Protein AF-I6U7B8-F1 (afdb_monomer)

Structure (mmCIF, N/CA/C/O backbone):
data_AF-I6U7B8-F1
#
_entry.id   AF-I6U7B8-F1
#
loop_
_atom_site.group_PDB
_atom_site.id
_atom_site.type_symbol
_atom_site.label_atom_id
_atom_site.label_alt_id
_atom_site.label_comp_id
_atom_site.label_asym_id
_atom_site.label_entity_id
_atom_site.label_seq_id
_atom_site.pdbx_PDB_ins_code
_atom_site.Cartn_x
_atom_site.Cartn_y
_atom_site.Cartn_z
_atom_site.occupancy
_atom_site.B_iso_or_equiv
_atom_site.auth_seq_id
_atom_site.auth_comp_id
_atom_site.auth_asym_id
_atom_site.auth_atom_id
_atom_site.pdbx_PDB_model_num
ATOM 1 N N . MET A 1 1 ? 18.071 -12.024 -21.252 1.00 60.22 1 MET A N 1
ATOM 2 C CA . MET A 1 1 ? 16.963 -11.437 -20.463 1.00 60.22 1 MET A CA 1
ATOM 3 C C . MET A 1 1 ? 16.836 -9.985 -20.889 1.00 60.22 1 MET A C 1
ATOM 5 O O . MET A 1 1 ? 17.844 -9.294 -20.839 1.00 60.22 1 MET A O 1
ATOM 9 N N . ASN A 1 2 ? 15.673 -9.537 -21.369 1.00 82.75 2 ASN A N 1
ATOM 10 C CA . ASN A 1 2 ? 15.527 -8.161 -21.858 1.00 82.75 2 ASN A CA 1
ATOM 11 C C . ASN A 1 2 ? 15.480 -7.194 -20.673 1.00 82.75 2 ASN A C 1
ATOM 13 O O . ASN A 1 2 ? 14.591 -7.304 -19.829 1.00 82.75 2 ASN A O 1
ATOM 17 N N . LEU A 1 3 ? 16.430 -6.257 -20.613 1.00 80.75 3 LEU A N 1
ATOM 18 C CA . LEU A 1 3 ? 16.526 -5.242 -19.557 1.00 80.75 3 LEU A CA 1
ATOM 19 C C . LEU A 1 3 ? 15.200 -4.477 -19.395 1.00 80.75 3 LEU A C 1
ATOM 21 O O . LEU A 1 3 ? 14.729 -4.252 -18.283 1.00 80.75 3 LEU A O 1
ATOM 25 N N . SER A 1 4 ? 14.531 -4.191 -20.512 1.00 83.62 4 SER A N 1
ATOM 26 C CA . SER A 1 4 ? 13.224 -3.531 -20.559 1.00 83.62 4 SER A CA 1
ATOM 27 C C . SER A 1 4 ? 12.123 -4.341 -19.854 1.00 83.62 4 SER A C 1
ATOM 29 O O . SER A 1 4 ? 11.250 -3.762 -19.213 1.00 83.62 4 SER A O 1
ATOM 31 N N . ALA A 1 5 ? 12.179 -5.679 -19.889 1.00 86.38 5 ALA A N 1
ATOM 32 C CA . ALA A 1 5 ? 11.222 -6.535 -19.181 1.00 86.38 5 ALA A CA 1
ATOM 33 C C . ALA A 1 5 ? 11.421 -6.494 -17.655 1.00 86.38 5 ALA A C 1
ATOM 35 O O . ALA A 1 5 ? 10.449 -6.585 -16.903 1.00 86.38 5 ALA A O 1
ATOM 36 N N . ILE A 1 6 ? 12.664 -6.30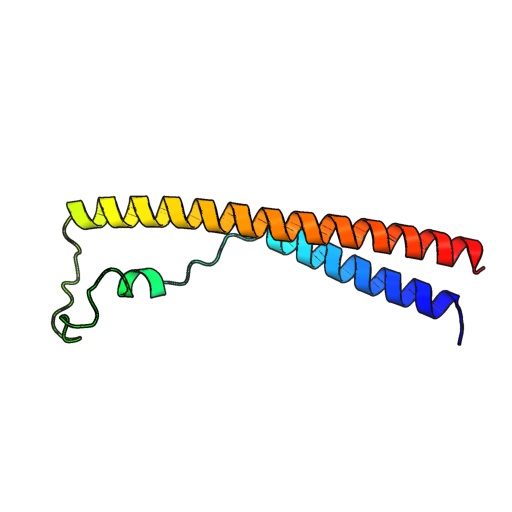8 -17.191 1.00 87.31 6 ILE A N 1
ATOM 37 C CA . ILE A 1 6 ? 12.982 -6.131 -15.767 1.00 87.31 6 ILE A CA 1
ATOM 38 C C . ILE A 1 6 ? 12.392 -4.808 -15.271 1.00 87.31 6 ILE A C 1
ATOM 40 O O . ILE A 1 6 ? 11.674 -4.797 -14.272 1.00 87.31 6 ILE A O 1
ATOM 44 N N . PHE A 1 7 ? 12.618 -3.706 -15.993 1.00 89.44 7 PHE A N 1
ATOM 45 C CA . PHE A 1 7 ? 12.082 -2.401 -15.602 1.00 89.44 7 PHE A CA 1
ATOM 46 C C . PHE A 1 7 ? 10.555 -2.315 -15.723 1.00 89.44 7 PHE A C 1
ATOM 48 O O . PHE A 1 7 ? 9.916 -1.728 -14.853 1.00 89.44 7 PHE A O 1
ATOM 55 N N . ALA A 1 8 ? 9.941 -2.959 -16.721 1.00 88.75 8 ALA A N 1
ATOM 56 C CA . ALA A 1 8 ? 8.482 -3.068 -16.806 1.00 88.75 8 ALA A CA 1
ATOM 57 C C . ALA A 1 8 ? 7.889 -3.854 -15.620 1.00 88.75 8 ALA A C 1
ATOM 59 O O . ALA A 1 8 ? 6.875 -3.455 -15.045 1.00 88.75 8 ALA A O 1
ATOM 60 N N . SER A 1 9 ? 8.550 -4.940 -15.203 1.00 90.31 9 SER A N 1
ATOM 61 C CA . SER A 1 9 ? 8.139 -5.731 -14.034 1.00 90.31 9 SER A CA 1
ATOM 62 C C . SER A 1 9 ? 8.293 -4.941 -12.728 1.00 90.31 9 SER A C 1
ATOM 64 O O . SER A 1 9 ? 7.405 -4.968 -11.874 1.00 90.31 9 SER A O 1
ATOM 66 N N . LEU A 1 10 ? 9.386 -4.182 -12.589 1.00 90.06 10 LEU A N 1
ATOM 67 C CA . LEU A 1 10 ? 9.621 -3.291 -11.451 1.00 90.06 10 LEU A CA 1
ATOM 68 C C . LEU A 1 10 ? 8.579 -2.164 -11.388 1.00 90.06 10 LEU A C 1
ATOM 70 O O . LEU A 1 10 ? 8.092 -1.839 -10.301 1.00 90.06 10 LEU A O 1
ATOM 74 N N . LEU A 1 11 ? 8.173 -1.623 -12.542 1.00 91.00 11 LEU A N 1
ATOM 75 C CA . LEU A 1 11 ? 7.111 -0.623 -12.639 1.00 91.00 11 LEU A CA 1
ATOM 76 C C . LEU A 1 11 ? 5.772 -1.198 -12.158 1.00 91.00 11 LEU A C 1
ATOM 78 O O . LEU A 1 11 ? 5.097 -0.576 -11.336 1.00 91.00 11 LEU A O 1
ATOM 82 N N . GLY A 1 12 ? 5.422 -2.409 -12.603 1.00 90.56 12 GLY A N 1
ATOM 83 C CA . GLY A 1 12 ? 4.213 -3.115 -12.172 1.00 90.56 12 GLY A CA 1
ATOM 84 C C . GLY A 1 12 ? 4.179 -3.382 -10.662 1.00 90.56 12 GLY A C 1
ATOM 85 O O . GLY A 1 12 ? 3.183 -3.084 -9.999 1.00 90.56 12 GLY A O 1
ATOM 86 N N . LEU A 1 13 ? 5.288 -3.864 -10.089 1.00 90.62 13 LEU A N 1
ATOM 87 C CA . LEU A 1 13 ? 5.423 -4.049 -8.638 1.00 90.62 13 LEU A CA 1
ATOM 88 C C . LEU A 1 13 ? 5.280 -2.723 -7.882 1.00 90.62 13 LEU A C 1
ATOM 90 O O . LEU A 1 13 ? 4.564 -2.648 -6.882 1.00 90.62 13 LEU A O 1
ATOM 94 N N . SER A 1 14 ? 5.910 -1.661 -8.381 1.00 89.44 14 SER A N 1
ATOM 95 C CA . SER A 1 14 ? 5.862 -0.344 -7.748 1.00 89.44 14 SER A CA 1
ATOM 96 C C . SER A 1 14 ? 4.450 0.247 -7.779 1.00 89.44 14 SER A C 1
ATOM 98 O O . SER A 1 14 ? 3.994 0.767 -6.762 1.00 89.44 14 SER A O 1
ATOM 100 N N . LEU A 1 15 ? 3.711 0.102 -8.882 1.00 90.88 15 LEU A N 1
ATOM 101 C CA . LEU A 1 15 ? 2.304 0.514 -8.995 1.00 90.88 15 LEU A CA 1
ATOM 102 C C . LEU A 1 15 ? 1.377 -0.289 -8.066 1.00 90.88 15 LEU A C 1
ATOM 104 O O . LEU A 1 15 ? 0.476 0.275 -7.440 1.00 90.88 15 LEU A O 1
ATOM 108 N N . SER A 1 16 ? 1.617 -1.593 -7.909 1.00 90.62 16 SER A N 1
ATOM 109 C CA . SER A 1 16 ? 0.884 -2.433 -6.950 1.00 90.62 16 SER A CA 1
ATOM 110 C C . SER A 1 16 ? 1.107 -1.975 -5.500 1.00 90.62 16 SER A C 1
ATOM 112 O O . SER A 1 16 ? 0.163 -1.832 -4.715 1.00 90.62 16 SER A O 1
ATOM 114 N N . LEU A 1 17 ? 2.350 -1.639 -5.145 1.00 86.81 17 LEU A N 1
ATOM 115 C CA . LEU A 1 17 ? 2.671 -1.066 -3.836 1.00 86.81 17 LEU A CA 1
ATOM 116 C C . LEU A 1 17 ? 2.054 0.326 -3.650 1.00 86.81 17 LEU A C 1
ATOM 118 O O . LEU A 1 17 ? 1.582 0.629 -2.552 1.00 86.81 17 LEU A O 1
ATOM 122 N N . PHE A 1 18 ? 2.004 1.145 -4.708 1.00 86.81 18 PHE A N 1
ATOM 123 C CA . PHE A 1 18 ? 1.362 2.462 -4.682 1.00 86.81 18 PHE A CA 1
ATOM 124 C C . PHE A 1 18 ? -0.121 2.338 -4.342 1.00 86.81 18 PHE A C 1
ATOM 126 O O . PHE A 1 18 ? -0.594 2.915 -3.367 1.00 86.81 18 PHE A O 1
ATOM 133 N N . THR A 1 19 ? -0.846 1.538 -5.126 1.00 87.56 19 THR A N 1
ATOM 134 C CA . THR A 1 19 ? -2.290 1.326 -4.970 1.00 87.56 19 THR A CA 1
ATOM 135 C C . THR A 1 19 ? -2.615 0.706 -3.615 1.00 87.56 19 THR A C 1
ATOM 137 O O . THR A 1 19 ? -3.535 1.163 -2.938 1.00 87.56 19 THR A O 1
ATOM 140 N N . THR A 1 20 ? -1.802 -0.245 -3.144 1.00 86.81 20 THR A N 1
ATOM 141 C CA . THR A 1 20 ? -1.918 -0.816 -1.794 1.00 86.81 20 THR A CA 1
ATOM 142 C C . THR A 1 20 ? -1.681 0.231 -0.702 1.00 86.81 20 THR A C 1
ATOM 144 O O . THR A 1 20 ? -2.414 0.274 0.289 1.00 86.81 20 THR A O 1
ATOM 147 N N . GLY A 1 21 ? -0.668 1.085 -0.866 1.00 82.06 21 GLY A N 1
ATOM 148 C CA . GLY A 1 21 ? -0.365 2.182 0.049 1.00 82.06 21 GLY A CA 1
ATOM 149 C C . GLY A 1 21 ? -1.510 3.192 0.127 1.00 82.06 21 GLY A C 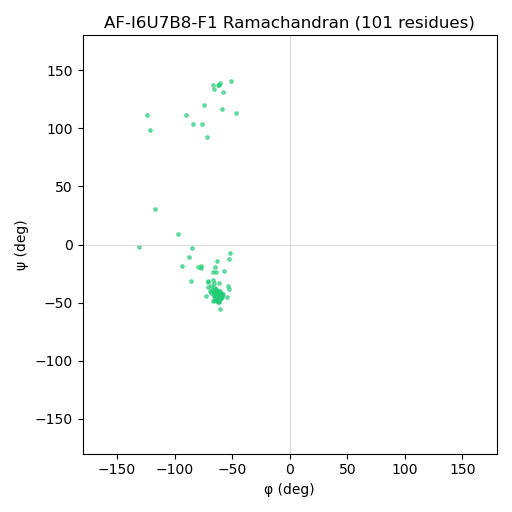1
ATOM 150 O O . GLY A 1 21 ? -1.988 3.486 1.221 1.00 82.06 21 GLY A O 1
ATOM 151 N N . VAL A 1 22 ? -2.016 3.648 -1.021 1.00 85.44 22 VAL A N 1
ATOM 152 C CA . VAL A 1 22 ? -3.164 4.566 -1.120 1.00 85.44 22 VAL A CA 1
ATOM 153 C C . VAL A 1 22 ? -4.413 3.939 -0.502 1.00 85.44 22 VAL A C 1
ATOM 155 O O . VAL A 1 22 ? -5.058 4.558 0.344 1.00 85.44 22 VAL A O 1
ATOM 158 N N . TYR A 1 23 ? -4.721 2.683 -0.830 1.00 84.81 23 TYR A N 1
ATOM 159 C CA . TYR A 1 23 ? -5.863 1.981 -0.250 1.00 84.81 23 TYR A CA 1
ATOM 160 C C . TYR A 1 23 ? -5.766 1.899 1.277 1.00 84.81 23 TYR A C 1
ATOM 162 O O . TYR A 1 23 ? -6.736 2.198 1.971 1.00 84.81 23 TYR A O 1
ATOM 170 N N . ARG A 1 24 ? -4.594 1.557 1.827 1.00 79.50 24 ARG A N 1
ATOM 171 C CA . ARG A 1 24 ? -4.369 1.522 3.283 1.00 79.50 24 ARG A CA 1
ATOM 172 C C . ARG A 1 24 ? -4.436 2.902 3.937 1.00 79.50 24 ARG A C 1
ATOM 174 O O . ARG A 1 24 ? -4.823 2.980 5.096 1.00 79.50 24 ARG A O 1
ATOM 181 N N . TYR A 1 25 ? -4.075 3.968 3.224 1.00 78.69 25 TYR A N 1
ATOM 182 C CA . TYR A 1 25 ? -4.144 5.337 3.736 1.00 78.69 25 TYR A CA 1
ATOM 183 C C . TYR A 1 25 ? -5.590 5.824 3.921 1.00 78.69 25 TYR A C 1
ATOM 185 O O . TYR A 1 25 ? -5.900 6.488 4.912 1.00 78.69 25 TYR A O 1
ATOM 193 N N . TYR A 1 26 ? -6.472 5.479 2.976 1.00 75.69 26 TYR A N 1
ATOM 194 C CA . TYR A 1 26 ? -7.882 5.889 2.984 1.00 75.69 26 TYR A CA 1
ATOM 195 C C . 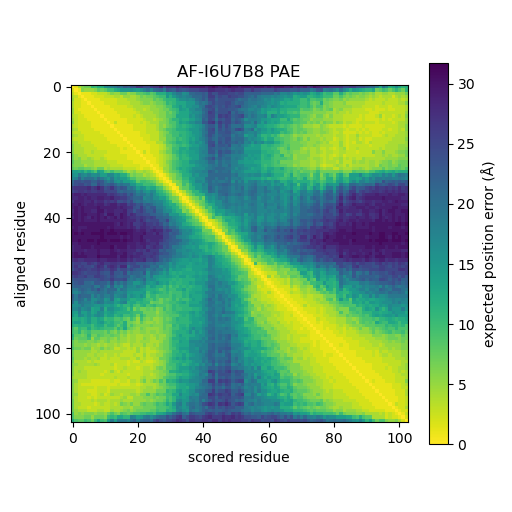TYR A 1 26 ? -8.827 4.874 3.639 1.00 75.69 26 TYR A C 1
ATOM 197 O O . TYR A 1 26 ? -9.941 5.234 4.026 1.00 75.69 26 TYR A O 1
ATOM 205 N N . SER A 1 27 ? -8.407 3.618 3.795 1.00 75.50 27 SER A N 1
ATOM 206 C CA . SER A 1 27 ? -9.214 2.596 4.460 1.00 75.50 27 SER A CA 1
ATOM 2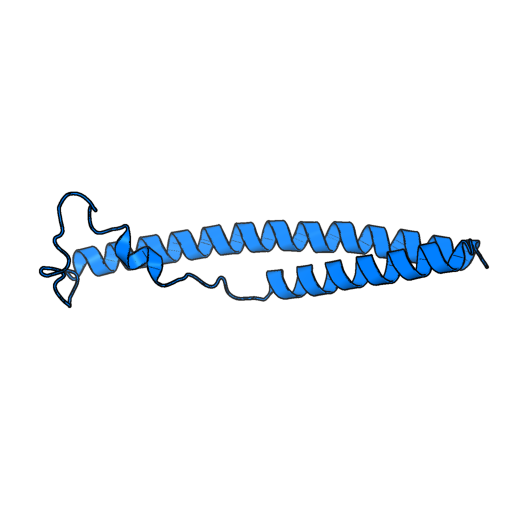07 C C . SER A 1 27 ? -9.413 2.922 5.936 1.00 75.50 27 SER A C 1
ATOM 209 O O . SER A 1 27 ? -8.470 3.239 6.659 1.00 75.50 27 SER A O 1
ATOM 211 N N . LYS A 1 28 ? -10.657 2.794 6.409 1.00 68.00 28 LYS A N 1
ATOM 212 C CA . LYS A 1 28 ? -10.951 2.887 7.842 1.00 68.00 28 LYS A CA 1
ATOM 213 C C . LYS A 1 28 ? -10.310 1.695 8.570 1.00 68.00 28 LYS A C 1
ATOM 215 O O . LYS A 1 28 ? -10.430 0.568 8.077 1.00 68.00 28 LYS A O 1
ATOM 220 N N . PRO A 1 29 ? -9.674 1.901 9.738 1.00 63.28 29 PRO A N 1
ATOM 221 C CA . PRO A 1 29 ? -9.173 0.797 10.544 1.00 63.28 29 PRO A CA 1
ATOM 222 C C . PRO A 1 29 ? -10.347 -0.115 10.915 1.00 63.28 29 PRO A C 1
ATOM 224 O O . PRO A 1 29 ? -11.287 0.306 11.589 1.00 63.28 29 PRO A O 1
ATOM 227 N N . LYS A 1 30 ? -10.316 -1.367 10.444 1.00 59.97 30 LYS A N 1
ATOM 228 C CA . LYS A 1 30 ? -11.259 -2.397 10.888 1.00 59.97 30 LYS A CA 1
ATOM 229 C C . LYS A 1 30 ? -10.884 -2.780 12.315 1.00 59.97 30 LYS A C 1
ATOM 231 O O . LYS A 1 30 ? -10.042 -3.648 12.518 1.00 59.97 30 LYS A O 1
ATOM 236 N N . ILE A 1 31 ? -11.498 -2.135 13.296 1.00 55.41 31 ILE A N 1
ATOM 237 C CA . ILE A 1 31 ? -11.428 -2.597 14.680 1.00 55.41 31 ILE A CA 1
ATOM 238 C C . ILE A 1 31 ? -12.370 -3.788 14.761 1.00 55.41 31 ILE A C 1
ATOM 240 O O . ILE A 1 31 ? -13.589 -3.655 14.667 1.00 55.41 31 ILE A O 1
ATOM 244 N N . HIS A 1 32 ? -11.795 -4.988 14.793 1.00 47.19 32 HIS A N 1
ATOM 245 C CA . HIS A 1 32 ? -12.575 -6.184 15.065 1.00 47.19 32 HIS A CA 1
ATOM 246 C C . HIS A 1 32 ? -13.164 -6.075 16.473 1.00 47.19 32 HIS A C 1
ATOM 248 O O . HIS A 1 32 ? -12.483 -5.669 17.414 1.00 47.19 32 HIS A O 1
ATOM 254 N N . LYS A 1 33 ? -14.437 -6.466 16.600 1.00 48.97 33 LYS A N 1
ATOM 255 C CA . LYS A 1 33 ? -15.241 -6.486 17.837 1.00 48.97 33 LYS A CA 1
ATOM 256 C C . LYS A 1 33 ? -14.579 -7.212 19.024 1.00 48.97 33 LYS A C 1
ATOM 258 O O . LYS A 1 33 ? -15.098 -7.147 20.132 1.00 48.97 33 LYS A O 1
ATOM 263 N N . THR A 1 34 ? -13.441 -7.873 18.819 1.00 48.06 34 THR A N 1
ATOM 264 C CA . THR A 1 34 ? -12.633 -8.574 19.823 1.00 48.06 34 THR A CA 1
ATOM 265 C C . THR A 1 34 ? -12.188 -7.682 20.986 1.00 48.06 34 THR A C 1
ATOM 267 O O . THR A 1 34 ? -11.941 -8.182 22.076 1.00 48.06 34 THR A O 1
ATOM 270 N N . MET A 1 35 ? -12.139 -6.358 20.804 1.00 46.06 35 MET A N 1
ATOM 271 C CA . MET A 1 35 ? -11.756 -5.433 21.876 1.00 46.06 35 MET A CA 1
ATOM 272 C C . MET A 1 35 ? -12.764 -5.373 23.036 1.00 46.06 35 MET A C 1
ATOM 274 O O . MET A 1 35 ? -12.371 -5.095 24.166 1.00 46.06 35 MET A O 1
ATOM 278 N N . ARG A 1 36 ? -14.038 -5.724 22.800 1.00 45.44 36 ARG A N 1
ATOM 279 C CA . ARG A 1 36 ? -15.047 -5.832 23.870 1.00 45.44 36 ARG A CA 1
ATOM 280 C C . ARG A 1 36 ? -14.726 -6.926 24.891 1.00 45.44 36 ARG A C 1
ATOM 282 O O . ARG A 1 36 ? -15.214 -6.857 26.010 1.00 45.44 36 ARG A O 1
ATOM 289 N N . VAL A 1 37 ? -13.931 -7.922 24.502 1.00 47.62 37 VAL A N 1
ATOM 290 C CA . VAL A 1 37 ? -13.661 -9.111 25.319 1.00 47.62 37 VAL A CA 1
ATOM 291 C C . VAL A 1 37 ? -12.511 -8.866 26.301 1.00 47.62 37 VAL A C 1
ATOM 293 O O . VAL A 1 37 ? -12.543 -9.381 27.406 1.00 47.62 37 VAL A O 1
ATOM 296 N N . VAL A 1 38 ? -11.532 -8.020 25.955 1.00 48.22 38 VAL A N 1
ATOM 297 C CA . VAL A 1 38 ? -10.302 -7.844 26.758 1.00 48.22 38 VAL A CA 1
ATOM 298 C C . VAL A 1 38 ? -10.515 -6.978 28.012 1.00 48.22 38 VAL A C 1
ATOM 300 O O . VAL A 1 38 ? -9.720 -7.040 28.943 1.00 48.22 38 VAL A O 1
ATOM 303 N N . ILE A 1 39 ? -11.593 -6.186 28.075 1.00 50.97 39 ILE A N 1
ATOM 304 C CA . ILE A 1 39 ? -11.921 -5.371 29.264 1.00 50.97 39 ILE A CA 1
ATOM 305 C C . ILE A 1 39 ? -12.530 -6.235 30.388 1.00 50.97 39 ILE A C 1
ATOM 307 O O . ILE A 1 39 ? -12.488 -5.855 31.558 1.00 50.97 39 ILE A O 1
ATOM 311 N N . LEU A 1 40 ? -13.054 -7.419 30.063 1.00 49.22 40 LEU A N 1
ATOM 312 C CA . LEU A 1 40 ? -13.531 -8.383 31.049 1.00 49.22 40 LEU A CA 1
ATOM 313 C C . LEU A 1 40 ? -12.366 -9.303 31.412 1.00 49.22 40 LEU A C 1
ATOM 315 O O . LEU A 1 40 ? -11.875 -10.066 30.589 1.00 49.22 40 LEU A O 1
ATOM 319 N N . ASN A 1 41 ? -11.900 -9.171 32.650 1.00 48.88 41 ASN A N 1
ATOM 320 C CA . ASN A 1 41 ? -10.824 -9.962 33.231 1.00 48.88 41 ASN A CA 1
ATOM 321 C C . ASN A 1 41 ? -11.031 -11.470 32.926 1.00 48.88 41 ASN A C 1
ATOM 323 O O . ASN A 1 41 ? -12.012 -12.037 33.421 1.00 48.88 41 ASN A O 1
ATOM 327 N N . PRO A 1 42 ? -10.167 -12.118 32.117 1.00 51.38 42 PRO A N 1
ATOM 328 C CA . PRO A 1 42 ? -10.401 -13.484 31.637 1.00 51.38 42 PRO A CA 1
ATOM 329 C C . PRO A 1 42 ? -10.410 -14.521 32.767 1.00 51.38 42 PRO A C 1
ATOM 331 O O . PRO A 1 42 ? -11.008 -15.581 32.616 1.00 51.38 42 PRO A O 1
ATOM 334 N N . ASP A 1 43 ? -9.832 -14.190 33.924 1.00 52.53 43 ASP A N 1
ATOM 335 C CA . ASP A 1 43 ? -9.755 -15.086 35.081 1.00 52.53 43 ASP A CA 1
ATOM 336 C C . ASP A 1 43 ? -11.004 -15.048 35.982 1.00 52.53 43 ASP A C 1
ATOM 338 O O . ASP A 1 43 ? -11.064 -15.768 36.980 1.00 52.53 43 ASP A O 1
ATOM 342 N N . LYS A 1 44 ? -12.000 -14.194 35.689 1.00 51.19 44 LYS A N 1
ATOM 343 C CA . LYS A 1 44 ? -13.150 -13.974 36.591 1.00 51.19 44 LYS A CA 1
ATOM 344 C C . LYS A 1 44 ? -14.535 -14.037 35.954 1.00 51.19 44 LYS A C 1
ATOM 346 O O . LYS A 1 44 ? -15.509 -13.894 36.686 1.00 51.19 44 LYS A O 1
ATOM 351 N N . VAL A 1 45 ? -14.661 -14.243 34.645 1.00 49.62 45 VAL A N 1
ATOM 352 C CA . VAL A 1 45 ? -15.973 -14.174 33.982 1.00 49.62 45 VAL A CA 1
ATOM 353 C C . VAL A 1 45 ? -16.286 -15.496 33.298 1.00 49.62 45 VAL A C 1
ATOM 355 O O . VAL A 1 45 ? -15.832 -15.773 32.193 1.00 49.62 45 VAL A O 1
ATOM 358 N N . SER A 1 46 ? -17.087 -16.316 33.979 1.00 48.16 46 SER A N 1
ATOM 359 C CA . SER A 1 46 ? -17.786 -17.437 33.356 1.00 48.16 46 SER A CA 1
ATOM 360 C C . SER A 1 46 ? -18.664 -16.882 32.231 1.00 48.16 46 SER A C 1
ATOM 362 O O . SER A 1 46 ? -19.405 -15.924 32.451 1.00 48.16 46 SER A O 1
ATOM 364 N N . GLU A 1 47 ? -18.605 -17.470 31.031 1.00 52.06 47 GLU A N 1
ATOM 365 C CA . GLU A 1 47 ? -19.313 -17.019 29.813 1.00 52.06 47 GLU A CA 1
ATOM 366 C C . GLU A 1 47 ? -20.834 -16.809 29.993 1.00 52.06 47 GLU A C 1
ATOM 368 O O . GLU A 1 47 ? -21.493 -16.216 29.141 1.00 52.06 47 GLU A O 1
ATOM 373 N N . ARG A 1 48 ? -21.404 -17.276 31.110 1.00 53.09 48 ARG A N 1
ATOM 374 C CA . ARG A 1 48 ? -22.821 -17.156 31.476 1.00 53.09 48 ARG A CA 1
ATOM 375 C C . ARG A 1 48 ? -23.197 -15.871 32.226 1.00 53.09 48 ARG A C 1
ATOM 377 O O . ARG A 1 48 ? -24.387 -15.611 32.361 1.00 53.09 48 ARG A O 1
ATOM 384 N N . GLU A 1 49 ? -22.237 -15.067 32.683 1.00 49.47 49 GLU A N 1
ATOM 385 C CA . GLU A 1 49 ? -22.478 -13.867 33.510 1.00 49.47 49 GLU A CA 1
ATOM 386 C C . GLU A 1 49 ? -22.032 -12.563 32.835 1.00 49.47 49 GLU A C 1
ATOM 388 O O . GLU A 1 49 ? -21.626 -11.612 33.496 1.00 49.47 49 GLU A O 1
ATOM 393 N N . ILE A 1 50 ? -22.086 -12.485 31.505 1.00 54.62 50 ILE A N 1
ATOM 394 C CA . ILE A 1 50 ? -21.858 -11.214 30.810 1.00 54.62 50 ILE A CA 1
ATOM 395 C C . ILE A 1 50 ? -23.191 -10.450 30.808 1.00 54.62 50 ILE A C 1
ATOM 397 O O . ILE A 1 50 ? -24.081 -10.811 30.032 1.00 54.62 50 ILE A O 1
ATOM 401 N N . PRO A 1 51 ? -23.386 -9.411 31.648 1.00 53.91 51 PRO A N 1
ATOM 402 C CA . PRO A 1 51 ? -24.581 -8.590 31.549 1.00 53.91 51 PRO A CA 1
ATOM 403 C C . PRO A 1 51 ? -24.634 -7.944 30.152 1.00 53.91 51 PRO A C 1
ATOM 405 O O . PRO A 1 51 ? -23.609 -7.477 29.646 1.00 53.91 51 PRO A O 1
ATOM 408 N N . PRO A 1 52 ? -25.813 -7.883 29.509 1.00 59.38 52 PRO A N 1
ATOM 409 C CA . PRO A 1 52 ? -25.966 -7.299 28.172 1.00 59.38 52 PRO A CA 1
ATOM 410 C C . PRO A 1 52 ? -25.635 -5.795 28.129 1.00 59.38 52 PRO A C 1
ATOM 412 O O . PRO A 1 52 ? -25.433 -5.228 27.053 1.00 59.38 52 PRO A O 1
ATOM 415 N N . THR A 1 53 ? -25.545 -5.155 29.294 1.00 56.69 53 THR A N 1
ATOM 416 C CA . THR A 1 53 ? -25.316 -3.726 29.490 1.00 56.69 53 THR A CA 1
ATOM 417 C C . THR A 1 53 ? -24.090 -3.505 30.376 1.00 56.69 53 THR A C 1
ATOM 419 O O . THR A 1 53 ? -24.099 -3.801 31.569 1.00 56.69 53 THR A O 1
ATOM 422 N N . LEU A 1 54 ? -23.020 -2.963 29.784 1.00 59.19 54 LEU A N 1
ATOM 423 C CA . LEU A 1 54 ? -21.918 -2.361 30.539 1.00 59.19 54 LEU A CA 1
ATOM 424 C C . LEU A 1 54 ? -22.473 -1.180 31.359 1.00 59.19 54 LEU A C 1
ATOM 426 O O . LEU A 1 54 ? -23.246 -0.398 30.801 1.00 59.19 54 LEU A O 1
ATOM 430 N N . PRO A 1 55 ? -22.080 -1.013 32.636 1.00 62.59 55 PRO A N 1
ATOM 431 C CA . PRO A 1 55 ? -22.418 0.174 33.422 1.00 62.59 55 PRO A CA 1
ATOM 432 C C . PRO A 1 55 ? -22.057 1.454 32.656 1.00 62.59 55 PRO A C 1
ATOM 434 O O . PRO A 1 55 ? -21.016 1.490 31.999 1.00 62.59 55 PRO A O 1
ATOM 437 N N . GLU A 1 56 ? -22.890 2.498 32.719 1.00 60.28 56 GLU A N 1
ATOM 438 C CA . GLU A 1 56 ? -22.724 3.723 31.908 1.00 60.28 56 GLU A CA 1
ATOM 439 C C . GLU A 1 56 ? -21.329 4.358 32.044 1.00 60.28 56 GLU A C 1
ATOM 441 O O . GLU A 1 56 ? -20.756 4.820 31.052 1.00 60.28 56 GLU A O 1
ATOM 446 N N . ASP A 1 57 ? -20.736 4.292 33.238 1.00 62.44 57 ASP A N 1
ATOM 447 C CA . ASP A 1 57 ? -19.379 4.774 33.509 1.00 62.44 57 ASP A CA 1
ATOM 448 C C . ASP A 1 57 ? -18.297 3.949 32.793 1.00 62.44 57 ASP A C 1
ATOM 450 O O . ASP A 1 57 ? -17.357 4.504 32.218 1.00 62.44 57 ASP A O 1
ATOM 454 N N . LEU A 1 58 ? -18.459 2.624 32.732 1.00 61.06 58 LEU A N 1
ATOM 455 C CA . LEU A 1 58 ? -17.583 1.729 31.968 1.00 61.06 58 LEU A CA 1
ATOM 456 C C . LEU A 1 58 ? -17.790 1.892 30.459 1.00 61.06 58 LEU A C 1
ATOM 458 O O . LEU A 1 58 ? -16.829 1.794 29.699 1.00 61.06 58 LEU A O 1
ATOM 462 N N . GLY A 1 59 ? -19.013 2.203 30.021 1.00 59.59 59 GLY A N 1
ATOM 463 C CA . GLY A 1 59 ? -19.314 2.545 28.632 1.00 59.59 59 GLY A CA 1
ATOM 464 C C . GLY A 1 59 ? -18.581 3.806 28.167 1.00 59.59 59 GLY A C 1
ATOM 465 O O . GLY A 1 59 ? -18.023 3.826 27.070 1.00 59.59 59 GLY A O 1
ATOM 466 N N . ARG A 1 60 ? -18.508 4.845 29.011 1.00 65.44 60 ARG A N 1
ATOM 467 C CA . ARG A 1 60 ? -17.742 6.070 28.714 1.00 65.44 60 ARG A CA 1
ATOM 468 C C . ARG A 1 60 ? -16.239 5.811 28.643 1.00 65.44 60 ARG A C 1
ATOM 470 O O . ARG A 1 60 ? -15.589 6.292 27.715 1.00 65.44 60 ARG A O 1
ATOM 477 N N . ILE A 1 61 ? -15.695 5.025 29.574 1.00 65.88 61 ILE A N 1
ATOM 478 C CA . ILE A 1 61 ? -14.270 4.660 29.592 1.00 65.88 61 ILE A CA 1
ATOM 479 C C . ILE A 1 61 ? -13.914 3.796 28.376 1.00 65.88 61 ILE A C 1
ATOM 481 O O . ILE A 1 61 ? -12.920 4.067 27.704 1.00 65.88 61 ILE A O 1
ATOM 485 N N . ALA A 1 62 ? -14.751 2.811 28.042 1.00 65.00 62 ALA A N 1
ATOM 486 C CA . ALA A 1 62 ? -14.568 1.967 26.866 1.00 65.00 62 ALA A CA 1
ATOM 487 C C . ALA A 1 62 ? -14.625 2.783 25.567 1.00 65.00 62 ALA A C 1
ATOM 489 O O . ALA A 1 62 ? -13.752 2.618 24.723 1.00 65.00 62 ALA A O 1
ATOM 490 N N . ASN A 1 63 ? -15.575 3.714 25.435 1.00 67.38 63 ASN A N 1
ATOM 491 C CA . ASN A 1 63 ? -15.661 4.600 24.270 1.00 67.38 63 ASN A CA 1
ATOM 492 C C . ASN A 1 63 ? -14.441 5.525 24.150 1.00 67.38 63 ASN A C 1
ATOM 494 O O . ASN A 1 63 ? -13.948 5.744 23.045 1.00 67.38 63 ASN A O 1
ATOM 498 N N . SER A 1 64 ? -13.938 6.052 25.270 1.00 72.75 64 SER A N 1
ATOM 499 C CA . SER A 1 64 ? -12.732 6.890 25.294 1.00 72.75 64 SER A CA 1
ATOM 500 C C . SER A 1 64 ? -11.486 6.098 24.876 1.00 72.75 64 SER A C 1
ATOM 502 O O . SER A 1 64 ? -10.752 6.511 23.977 1.00 72.75 64 SER A O 1
ATOM 504 N N . LEU A 1 65 ? -11.294 4.905 25.449 1.00 72.50 65 LEU A N 1
ATOM 505 C CA . LEU A 1 65 ? -10.194 4.000 25.102 1.00 72.50 65 LEU A CA 1
ATOM 506 C C . LEU A 1 65 ? -10.285 3.511 23.656 1.00 72.50 65 LEU A C 1
ATOM 508 O O . LEU A 1 65 ? -9.265 3.420 22.976 1.00 72.50 65 LEU A O 1
ATOM 512 N N . GLU A 1 66 ? -11.491 3.217 23.172 1.00 70.25 66 GLU A N 1
ATOM 513 C CA . GLU A 1 66 ? -11.726 2.845 21.782 1.00 70.25 66 GLU A CA 1
ATOM 514 C C . GLU A 1 66 ? -11.345 4.004 20.862 1.00 70.25 66 GLU A C 1
ATOM 516 O O . GLU A 1 66 ? -10.551 3.802 19.950 1.00 70.25 66 GLU A O 1
ATOM 521 N N . GLN A 1 67 ? -11.799 5.231 21.131 1.00 74.00 67 GLN A N 1
ATOM 522 C CA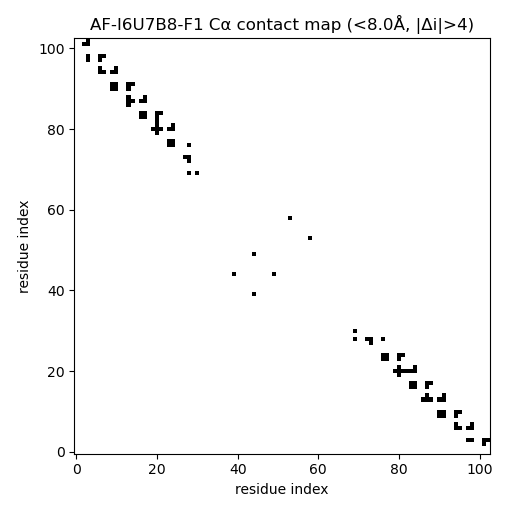 . GLN A 1 67 ? -11.410 6.411 20.352 1.00 74.00 67 GLN A CA 1
ATOM 523 C C . GLN A 1 67 ? -9.895 6.644 20.351 1.00 74.00 67 GLN A C 1
ATOM 525 O O . GLN A 1 67 ? -9.314 6.914 19.292 1.00 74.00 67 GLN A O 1
ATOM 530 N N . GLU A 1 68 ? -9.235 6.499 21.500 1.00 75.31 68 GLU A N 1
ATOM 531 C CA . GLU A 1 68 ? -7.788 6.659 21.592 1.00 75.31 68 GLU A CA 1
ATOM 532 C C . GLU A 1 68 ? -7.053 5.572 20.791 1.00 75.31 68 GLU A C 1
ATOM 534 O O . GLU A 1 68 ? -6.152 5.895 20.003 1.00 75.31 68 GLU A O 1
ATOM 539 N N . LEU A 1 69 ? -7.487 4.308 20.885 1.00 75.75 69 LEU A N 1
ATOM 540 C CA . LEU A 1 69 ? -6.928 3.211 20.092 1.00 75.75 69 LEU A CA 1
ATOM 541 C C . LEU A 1 69 ? -7.186 3.378 18.596 1.00 75.75 69 LEU A C 1
ATOM 543 O O . LEU A 1 69 ? -6.257 3.184 17.812 1.00 75.75 69 LEU A O 1
ATOM 547 N N . VAL A 1 70 ? -8.397 3.777 18.187 1.00 75.19 70 VAL A N 1
ATOM 548 C CA . VAL A 1 70 ? -8.726 4.097 16.787 1.00 75.19 70 VAL A CA 1
ATOM 549 C C . VAL A 1 70 ? -7.751 5.150 16.273 1.00 75.19 70 VAL A C 1
ATOM 551 O O . VAL A 1 70 ? -7.218 5.019 15.169 1.00 75.19 70 VAL A O 1
ATOM 554 N N . SER A 1 71 ? -7.494 6.190 17.072 1.00 77.31 71 SER A N 1
ATOM 555 C CA . SER A 1 71 ? -6.617 7.291 16.683 1.00 77.31 71 SER A CA 1
ATOM 556 C C . SER 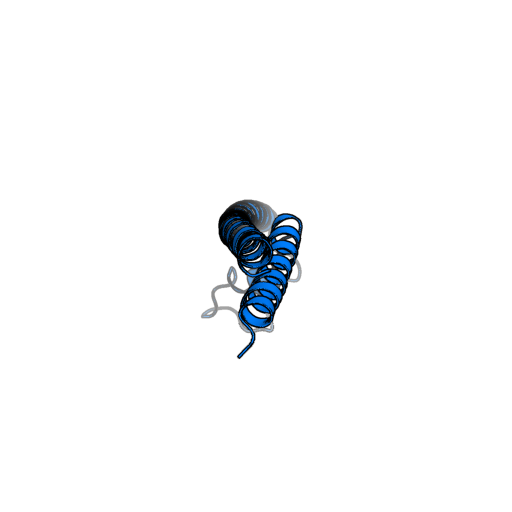A 1 71 ? -5.164 6.836 16.501 1.00 77.31 71 SER A C 1
ATOM 558 O O . SER A 1 71 ? -4.545 7.173 15.488 1.00 77.31 71 SER A O 1
ATOM 560 N N . LYS A 1 72 ? -4.632 6.020 17.424 1.00 77.50 72 LYS A N 1
ATOM 561 C CA . LYS A 1 72 ? -3.275 5.458 17.336 1.00 77.50 72 LYS A CA 1
ATOM 562 C C . LYS A 1 72 ? -3.148 4.493 16.162 1.00 77.50 72 LYS A C 1
ATOM 564 O O . LYS A 1 72 ? -2.235 4.647 15.355 1.00 77.50 72 LYS A O 1
ATOM 569 N N . LEU A 1 73 ? -4.095 3.566 16.010 1.00 75.31 73 LEU A N 1
ATOM 570 C CA . LEU A 1 73 ? -4.137 2.618 14.893 1.00 75.31 73 LEU A CA 1
ATOM 571 C C . LEU A 1 73 ? -4.194 3.337 13.548 1.00 75.31 73 LEU A C 1
ATOM 573 O O . LEU A 1 73 ? -3.474 2.964 12.623 1.00 75.31 73 LEU A O 1
ATOM 577 N N . ARG A 1 74 ? -5.005 4.394 13.438 1.00 78.06 74 ARG A N 1
ATOM 578 C CA . ARG A 1 74 ? -5.096 5.201 12.220 1.00 78.06 74 ARG A CA 1
ATOM 579 C C . ARG A 1 74 ? -3.777 5.909 11.921 1.00 78.06 74 ARG A C 1
ATOM 581 O O . ARG A 1 74 ? -3.331 5.859 10.780 1.00 78.06 74 ARG A O 1
ATOM 588 N N . LYS A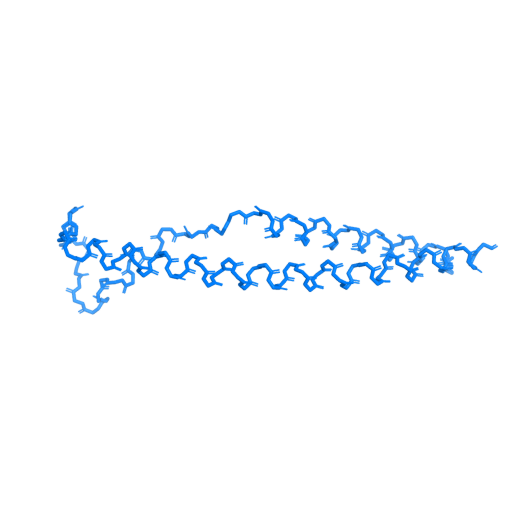 1 75 ? -3.132 6.519 12.921 1.00 83.50 75 LYS A N 1
ATOM 589 C CA . LYS A 1 75 ? -1.819 7.168 12.754 1.00 83.50 75 LYS A CA 1
ATOM 590 C C . LYS A 1 75 ? -0.744 6.175 12.312 1.00 83.50 75 LYS A C 1
ATOM 592 O O . LYS A 1 75 ? 0.003 6.468 11.382 1.00 83.50 75 LYS A O 1
ATOM 597 N N . ASP A 1 76 ? -0.700 4.988 12.909 1.00 82.75 76 ASP A N 1
ATOM 598 C CA . ASP A 1 76 ? 0.259 3.945 12.534 1.00 82.75 76 ASP A CA 1
ATOM 599 C C . ASP A 1 76 ? -0.012 3.371 11.140 1.00 82.75 76 ASP A C 1
ATOM 601 O O . ASP A 1 76 ? 0.923 3.181 10.355 1.00 82.75 76 ASP A O 1
ATOM 605 N N . GLN A 1 77 ? -1.281 3.136 10.788 1.00 79.94 77 GLN A N 1
ATOM 606 C CA . GLN A 1 77 ? -1.665 2.735 9.433 1.00 79.94 77 GLN A CA 1
ATOM 607 C C . GLN A 1 77 ? -1.289 3.805 8.410 1.00 79.94 77 GLN A C 1
ATOM 609 O O . GLN A 1 77 ? -0.690 3.474 7.388 1.00 79.94 77 GLN A O 1
ATOM 614 N N . GLN A 1 78 ? -1.556 5.080 8.700 1.00 83.12 78 GLN A N 1
ATOM 615 C CA . GLN A 1 78 ? -1.182 6.199 7.839 1.00 83.12 78 GLN A CA 1
ATOM 616 C C . GLN A 1 78 ? 0.335 6.321 7.691 1.00 83.12 78 GLN A C 1
ATOM 618 O O . GLN A 1 78 ? 0.820 6.476 6.575 1.00 83.12 78 GLN A O 1
ATOM 623 N N . LYS A 1 79 ? 1.105 6.178 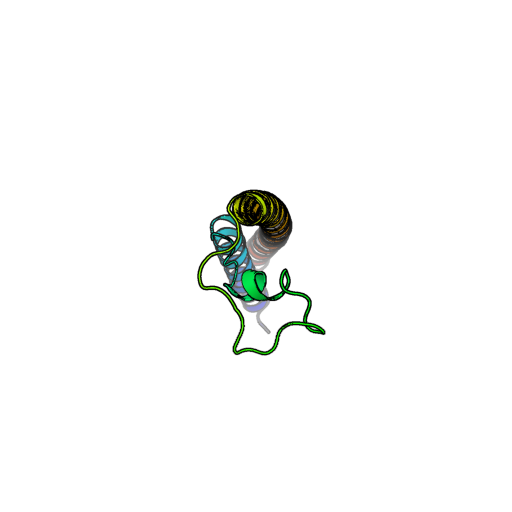8.775 1.00 87.19 79 LYS A N 1
ATOM 624 C CA . LYS A 1 79 ? 2.574 6.216 8.730 1.00 87.19 79 LYS A CA 1
ATOM 625 C C . LYS A 1 79 ? 3.138 5.096 7.852 1.00 87.19 79 LYS A C 1
ATOM 627 O O . LYS A 1 79 ? 3.988 5.352 6.998 1.00 87.19 79 LYS A O 1
ATOM 632 N N . LYS A 1 80 ? 2.634 3.866 8.012 1.00 83.56 80 LYS A N 1
ATOM 633 C CA . LYS A 1 80 ? 3.020 2.716 7.174 1.00 83.56 80 LYS A CA 1
ATOM 634 C C . LYS A 1 80 ? 2.609 2.915 5.712 1.00 83.56 80 LYS A C 1
ATOM 636 O O . LYS A 1 80 ? 3.401 2.637 4.816 1.00 83.56 80 LYS A O 1
ATOM 641 N N . ALA A 1 81 ? 1.406 3.429 5.470 1.00 85.19 81 ALA A N 1
ATOM 642 C CA . ALA A 1 81 ? 0.897 3.713 4.133 1.00 85.19 81 ALA A CA 1
ATOM 643 C C . ALA A 1 81 ? 1.725 4.789 3.413 1.00 85.19 81 ALA A C 1
ATOM 645 O O . ALA A 1 81 ? 2.133 4.580 2.275 1.00 85.19 81 ALA A O 1
ATOM 646 N N . ILE A 1 82 ? 2.061 5.888 4.095 1.00 87.44 82 ILE A N 1
ATOM 647 C CA . ILE A 1 82 ? 2.942 6.936 3.560 1.00 87.44 82 ILE A CA 1
ATOM 648 C C . ILE A 1 82 ? 4.316 6.357 3.206 1.00 87.44 82 ILE A C 1
ATOM 650 O O . ILE A 1 82 ? 4.856 6.670 2.148 1.00 87.44 82 ILE A O 1
ATOM 654 N N . SER A 1 83 ? 4.885 5.498 4.058 1.00 87.88 83 SER A N 1
ATOM 655 C CA . SER A 1 83 ? 6.171 4.856 3.763 1.00 87.88 83 SER A CA 1
ATOM 656 C C . SER A 1 83 ? 6.104 3.979 2.508 1.00 87.88 83 SER A C 1
ATOM 658 O O . SER A 1 83 ? 7.011 4.041 1.682 1.00 87.88 83 SER A O 1
ATOM 660 N N . LEU A 1 84 ? 5.026 3.205 2.331 1.00 86.31 84 LEU A N 1
ATOM 661 C CA . LEU A 1 84 ? 4.804 2.391 1.128 1.00 86.31 84 LEU A CA 1
ATOM 662 C C . LEU A 1 84 ? 4.697 3.253 -0.131 1.00 86.31 84 LEU A C 1
ATOM 664 O O . LEU A 1 84 ? 5.339 2.949 -1.133 1.00 86.31 84 LEU A O 1
ATOM 668 N N . ILE A 1 85 ? 3.938 4.349 -0.059 1.00 86.44 85 ILE A N 1
ATOM 669 C CA . ILE A 1 85 ? 3.784 5.302 -1.163 1.00 86.44 85 ILE A CA 1
ATOM 670 C C . ILE A 1 85 ? 5.142 5.901 -1.548 1.00 86.44 85 ILE A C 1
ATOM 672 O O . ILE A 1 85 ? 5.469 5.948 -2.729 1.00 86.44 85 ILE A O 1
ATOM 676 N N . LYS A 1 86 ? 5.963 6.303 -0.568 1.00 89.62 86 LYS A N 1
ATOM 677 C CA . LYS A 1 86 ? 7.306 6.854 -0.821 1.00 89.62 86 LYS A CA 1
ATOM 678 C C . LYS A 1 86 ? 8.225 5.855 -1.526 1.00 89.62 86 LYS A C 1
ATOM 680 O O . LYS A 1 86 ? 8.842 6.210 -2.525 1.00 89.62 86 LYS A O 1
ATOM 685 N N . ILE A 1 87 ? 8.303 4.618 -1.027 1.00 88.94 87 ILE A N 1
ATOM 686 C CA . ILE A 1 87 ? 9.140 3.557 -1.619 1.00 88.94 87 ILE A CA 1
ATOM 687 C C . ILE A 1 87 ? 8.671 3.242 -3.042 1.00 88.94 87 ILE A C 1
ATOM 689 O O . ILE A 1 87 ? 9.482 3.137 -3.959 1.00 88.94 87 ILE A O 1
ATOM 693 N N . SER A 1 88 ? 7.357 3.143 -3.232 1.00 90.31 88 SER A N 1
ATOM 694 C CA . SER A 1 88 ? 6.749 2.932 -4.541 1.00 90.31 88 SER A CA 1
ATOM 695 C C . SER A 1 88 ? 7.109 4.045 -5.532 1.00 90.31 88 SER A C 1
ATOM 697 O O . SER A 1 88 ? 7.491 3.746 -6.660 1.00 90.31 88 SER A O 1
ATOM 699 N N . LEU A 1 89 ? 7.063 5.313 -5.110 1.00 92.19 89 LEU A N 1
ATOM 700 C CA . LEU A 1 89 ? 7.404 6.448 -5.970 1.00 92.19 89 LEU A CA 1
ATOM 701 C C . LEU A 1 89 ? 8.850 6.369 -6.473 1.00 92.19 89 LEU A C 1
ATOM 703 O O . LEU A 1 89 ? 9.106 6.585 -7.654 1.00 92.19 89 LEU A O 1
ATOM 707 N N . ILE A 1 90 ? 9.784 6.001 -5.590 1.00 92.38 90 ILE A N 1
ATOM 708 C CA . ILE A 1 90 ? 11.191 5.785 -5.953 1.00 92.38 90 ILE A CA 1
ATOM 709 C C . ILE A 1 90 ? 11.304 4.649 -6.980 1.00 92.38 90 ILE A C 1
ATOM 711 O O . ILE A 1 90 ? 11.980 4.804 -7.995 1.00 92.38 90 ILE A O 1
ATOM 715 N N . GLY A 1 91 ? 10.598 3.535 -6.759 1.00 87.75 91 GLY A N 1
ATOM 716 C CA . GLY A 1 91 ? 10.565 2.407 -7.692 1.00 87.75 91 GLY A CA 1
ATOM 717 C C . GLY A 1 91 ? 10.003 2.773 -9.070 1.00 87.75 91 GLY A C 1
ATOM 718 O O . GLY A 1 91 ? 10.570 2.370 -10.086 1.00 87.75 91 GLY A O 1
ATOM 719 N N . ILE A 1 92 ? 8.951 3.598 -9.123 1.00 91.19 92 ILE A N 1
ATOM 720 C CA . ILE A 1 92 ? 8.377 4.124 -10.372 1.00 91.19 92 ILE A CA 1
ATOM 721 C C . ILE A 1 92 ? 9.408 4.975 -11.124 1.00 91.19 92 ILE A C 1
ATOM 723 O O . ILE A 1 92 ? 9.603 4.763 -12.318 1.00 91.19 92 ILE A O 1
ATOM 727 N N . ILE A 1 93 ? 10.101 5.888 -10.433 1.00 91.44 93 ILE A N 1
ATOM 728 C CA . ILE A 1 93 ? 11.124 6.757 -11.039 1.00 91.44 93 ILE A CA 1
ATOM 729 C C . ILE A 1 93 ? 12.271 5.924 -11.624 1.00 91.44 93 ILE A C 1
ATOM 731 O O . ILE A 1 93 ? 12.622 6.106 -12.788 1.00 91.44 93 ILE A O 1
ATOM 735 N N . ILE A 1 94 ? 12.823 4.982 -10.850 1.00 90.12 94 ILE A N 1
ATOM 736 C CA . ILE A 1 94 ? 13.915 4.104 -11.306 1.00 90.12 94 ILE 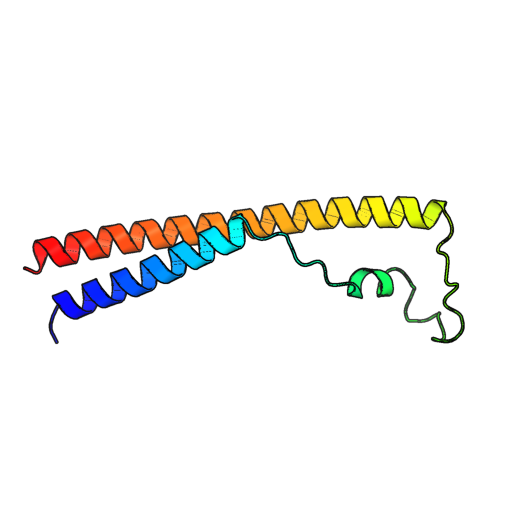A CA 1
ATOM 737 C C . ILE A 1 94 ? 13.474 3.288 -12.525 1.00 90.12 94 ILE A C 1
ATOM 739 O O . ILE A 1 94 ? 14.221 3.167 -13.494 1.00 90.12 94 ILE A O 1
ATOM 743 N N . SER A 1 95 ? 12.249 2.760 -12.496 1.00 89.44 95 SER A N 1
ATOM 744 C CA . SER A 1 95 ? 11.700 1.970 -13.601 1.00 89.44 95 SER A CA 1
ATOM 745 C C . SER A 1 95 ? 11.516 2.801 -14.870 1.00 89.44 95 SER A C 1
ATOM 747 O O . SER A 1 95 ? 11.851 2.332 -15.952 1.00 89.44 95 SER A O 1
ATOM 749 N N . LEU A 1 96 ? 11.027 4.039 -14.749 1.00 90.88 96 LEU A N 1
ATOM 750 C CA . LEU A 1 96 ? 10.879 4.971 -15.871 1.00 90.88 96 LEU A CA 1
ATOM 751 C C . LEU A 1 96 ? 12.229 5.332 -16.489 1.00 90.88 96 LEU A C 1
ATOM 753 O O . LEU A 1 96 ? 12.384 5.229 -17.701 1.00 90.88 96 LEU A O 1
ATOM 757 N N . ILE A 1 97 ? 13.214 5.699 -15.665 1.00 90.56 97 ILE A N 1
ATOM 758 C CA . ILE A 1 97 ? 14.568 6.019 -16.136 1.00 90.56 97 ILE A CA 1
ATOM 759 C C . ILE A 1 97 ? 15.181 4.809 -16.848 1.00 90.56 97 ILE A C 1
ATOM 761 O O . ILE A 1 97 ? 15.714 4.949 -17.944 1.00 90.56 97 ILE A O 1
ATOM 765 N N . GLY A 1 98 ? 15.062 3.615 -16.262 1.00 86.56 98 GLY A N 1
ATOM 766 C CA . GLY A 1 98 ? 15.575 2.382 -16.854 1.00 86.56 98 GLY A CA 1
ATOM 767 C C . GLY A 1 98 ? 14.870 1.970 -18.148 1.00 86.56 98 GLY A C 1
ATOM 768 O O . GLY A 1 98 ? 15.517 1.442 -19.046 1.00 86.56 98 GLY A O 1
ATOM 769 N N . LEU A 1 99 ? 13.568 2.243 -18.283 1.00 86.94 99 LEU A N 1
ATOM 770 C CA . LEU A 1 99 ? 12.834 2.033 -19.535 1.00 86.94 99 LEU A CA 1
ATOM 771 C C . LEU A 1 99 ? 13.228 3.037 -20.620 1.00 86.94 99 LEU A C 1
ATOM 773 O O . LEU A 1 99 ? 13.273 2.650 -21.778 1.00 86.94 99 LEU A O 1
ATOM 777 N N . ILE A 1 100 ? 13.503 4.295 -20.264 1.00 87.06 100 ILE A N 1
ATOM 778 C CA . ILE A 1 100 ? 13.921 5.334 -21.219 1.00 87.06 100 ILE A CA 1
ATOM 779 C C . ILE A 1 100 ? 15.363 5.100 -21.686 1.00 87.06 100 ILE A C 1
ATOM 781 O O . ILE A 1 100 ? 15.638 5.201 -22.873 1.00 87.06 100 ILE A O 1
ATOM 785 N N . LEU A 1 101 ? 16.278 4.784 -20.764 1.00 84.75 101 LEU A N 1
ATOM 786 C CA . LEU A 1 101 ? 17.698 4.546 -21.064 1.00 84.75 101 LEU A CA 1
ATOM 787 C C . LEU A 1 101 ? 17.983 3.143 -21.620 1.00 84.75 101 LEU A C 1
ATOM 789 O O . LEU A 1 101 ? 19.061 2.911 -22.154 1.00 84.75 101 LEU A O 1
ATOM 793 N N . GLY A 1 102 ? 17.068 2.194 -21.408 1.00 68.94 102 GLY A N 1
ATOM 794 C CA . GLY A 1 102 ? 17.165 0.813 -21.884 1.00 68.94 102 GLY A CA 1
ATOM 795 C C . GLY A 1 102 ? 16.407 0.539 -23.187 1.00 68.94 102 GLY A C 1
ATOM 796 O O . GLY A 1 102 ? 16.238 -0.636 -23.527 1.00 68.94 102 GLY A O 1
ATOM 797 N N . GLN A 1 103 ? 15.897 1.586 -23.847 1.00 59.59 103 GLN A N 1
ATOM 798 C CA . GLN A 1 103 ? 15.572 1.588 -25.281 1.00 59.59 103 GLN A CA 1
ATOM 799 C C . GLN A 1 103 ? 16.853 1.790 -26.087 1.00 59.59 103 GLN A C 1
ATOM 801 O O . GLN A 1 103 ? 16.955 1.147 -27.154 1.00 59.59 103 GLN A O 1
#

Sequence (103 aa):
MNLSAIFASLLGLSLSLFTTGVYRYYSKPKIHKTMRVVILNPDKVSEREIPPTLPEDLGRIANSLEQELVSKLRKDQQKKAISLIKISLIGIIISLIGLILGQ

Secondary structure (DSSP, 8-state):
--HHHHHHHHHHHHHHHHHHHHHHHHSPP---TTHHHHTS-TTT--TT---SS--HHHHHHHHHHHHHHHHHHHHHHHHHHHHHHHHHHHHHHHHHHHHHHT-

Foldseek 3Di:
DQLLVVLVVLLVVLVVLQVVLVCLLPDQPPPPPCLVVVVPDPVPDDPVPDPPDDDVVVVVVSVVVVVVVSVVVNVVSNVVSVVSNVVSVVSNVVSVVSNVVSD

pLDDT: mean 73.75, std 15.34, range [45.44, 92.38]

Solvent-accessible surface area (backbone atoms only — not comparable to full-atom values): 5768 Å² total; per-residue (Å²): 132,63,66,44,58,54,23,52,48,43,30,53,53,17,51,53,39,30,54,52,12,53,50,48,50,73,48,76,80,82,77,64,77,66,66,73,56,71,79,51,59,80,93,74,62,61,90,88,70,70,69,98,65,70,56,70,70,56,45,53,52,51,52,50,52,49,52,53,49,52,52,51,54,44,52,54,40,35,53,54,14,54,52,36,34,53,55,15,51,52,37,38,52,55,17,49,53,45,42,65,74,56,106

Organism: NCBI:txid1185654

Radius of gyration: 22.95 Å; Cα contacts (8 Å, |Δi|>4): 57; chains: 1; bounding box: 44×25×62 Å

Mean predicted aligned error: 13.03 Å